Protein AF-A0A3B3ZH74-F1 (afdb_monomer_lite)

Organism: NCBI:txid409849

Secondary structure (DSSP, 8-state):
-----SSS-PPPPPSSBPPP--------B--SSGGGSSTT-EEEE-SSSEEEEPPBPPSBPPPP-S-----B--SSGGGSSTT-EEEE-SSSEEEE--B--PPSSB--SSPPPPSS--B--SSGGGSSTT-EEEE-SS-EEEEPPB-------

InterPro domains:
  IPR008197 WAP-type 'four-disulfide core' domain [PF00095] (14-55)
  IPR008197 WAP-type 'four-disulfide core' domain [PF00095] (57-98)
  IPR008197 WAP-type 'four-disulfide core' domain [PF00095] (103-145)
  IPR008197 WAP-type 'four-disulfide core' domain [PR00003] (11-20)
  IPR008197 WAP-type 'four-disulfide core' domain [PR00003] (30-37)
  IPR008197 WAP-type 'four-disulfide core' domain [PR00003] (80-89)
  IPR008197 WAP-type 'four-disulfide core' domain [PR00003] (90-98)
  IPR008197 WAP-type 'four-disulfide core' domain [PS51390] (11-52)
  IPR008197 WAP-type 'four-disulfide core' domain [PS51390] (54-99)
  IPR008197 WAP-type 'four-disulfide core' domain [PS51390] (100-146)
  IPR008197 WAP-type 'four-disulfide core' domain [SM00217] (14-56)
  IPR008197 WAP-type 'four-disulfide core' domain [SM00217] (57-99)
  IPR008197 WAP-type 'four-disulfide core' domain [SM00217] (103-146)
  IPR036645 Elafin-like superfamily [G3DSA:4.10.75.10] (12-55)
  IPR036645 Elafin-like superfamily [G3DSA:4.10.75.10] (56-100)
  IPR036645 Elafin-like superfamily [G3DSA:4.10.75.10] (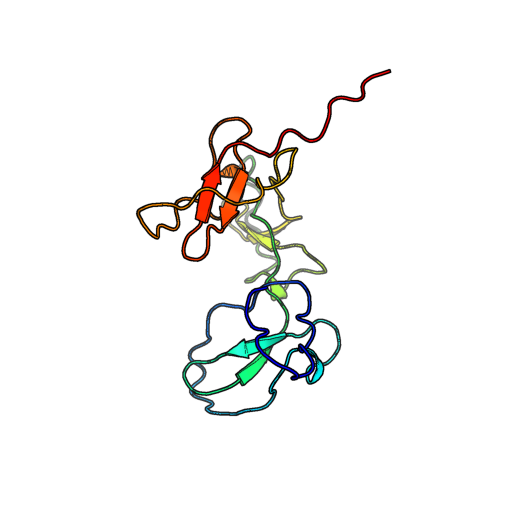101-147)
  IPR036645 Elafin-like superfamily [SSF57256] (13-56)
  IPR036645 Elafin-like superfamily [SSF57256] (56-99)
  IPR036645 Elafin-like superfamily [SSF57256] (101-145)
  IPR050514 WAP four-disulfide core domain [PTHR19441] (99-148)

Sequence (153 aa):
DSDCEGNLKCCPKKPGLCPSPSDYGICDHACSSDQDCKGDDKCCPTTCGTICEPPTKQGLCPSPGAAGICVTTCKSDEDCKGDDKCCSNGCGQTCQPPVTKTKPGSCPHPIPHFKTCKKACSDDSQCPKNLKCCYSGCGLQCVPPAHGNSQKG

Foldseek 3Di:
DPPDDDDDPPADFADAADDDADQPVDQDAQDDFQVSEPDRWTFDDHPHYTDTHHHDQDAADDDQDPQDPADAQDDFQVSDPDSWTFDDNNRYTDTDHHDQPAAPAAQDPVHDADPDAEAQDDFCVSAPDRWTFDDNPRYTDTHHHPPDDDDDD

pLDDT: mean 78.24, std 13.66, range [34.0, 93.75]

Radius of gyration: 19.0 Å; chains: 1; bounding box: 52×52×37 Å

Structure (mmCIF, N/CA/C/O backbone):
data_AF-A0A3B3ZH74-F1
#
_entry.id   AF-A0A3B3ZH74-F1
#
loop_
_atom_site.group_PDB
_atom_site.id
_atom_site.type_symbol
_atom_site.label_atom_id
_atom_site.label_alt_id
_atom_site.label_comp_id
_atom_site.label_asym_id
_atom_site.label_entity_id
_atom_site.label_seq_id
_atom_site.pdbx_PDB_ins_code
_atom_site.Cartn_x
_atom_site.Cartn_y
_atom_site.Cartn_z
_atom_site.occupancy
_atom_site.B_iso_or_equiv
_atom_site.auth_seq_id
_atom_site.auth_comp_id
_atom_site.auth_asym_id
_atom_site.auth_atom_id
_atom_site.pdbx_PDB_model_num
ATOM 1 N N . ASP A 1 1 ? 0.856 16.744 -2.177 1.00 45.59 1 ASP A N 1
ATOM 2 C CA . ASP A 1 1 ? 1.482 17.142 -3.450 1.00 45.59 1 ASP A CA 1
ATOM 3 C C . ASP A 1 1 ? 2.237 18.449 -3.302 1.00 45.59 1 ASP A C 1
ATOM 5 O O . ASP A 1 1 ? 1.676 19.496 -3.582 1.00 45.59 1 ASP A O 1
ATOM 9 N N . SER A 1 2 ? 3.469 18.404 -2.790 1.00 46.44 2 SER A N 1
ATOM 10 C CA . SER A 1 2 ? 4.216 19.603 -2.364 1.00 46.44 2 SER A CA 1
ATOM 11 C C . SER A 1 2 ? 5.525 19.840 -3.128 1.00 46.44 2 SER A C 1
ATOM 13 O O . SER A 1 2 ? 6.322 20.656 -2.689 1.00 46.44 2 SER A O 1
ATOM 15 N N . ASP A 1 3 ? 5.740 19.192 -4.275 1.00 47.84 3 ASP A N 1
ATOM 16 C CA . ASP A 1 3 ? 6.985 19.316 -5.052 1.00 47.84 3 ASP A CA 1
ATOM 17 C C . ASP A 1 3 ? 6.771 20.054 -6.381 1.00 47.84 3 ASP A C 1
ATOM 19 O O . ASP A 1 3 ? 7.031 19.520 -7.456 1.00 47.84 3 ASP A O 1
ATOM 23 N N . CYS A 1 4 ? 6.276 21.291 -6.321 1.00 54.22 4 CYS A N 1
ATOM 24 C CA . CYS A 1 4 ? 6.312 22.195 -7.471 1.00 54.22 4 CYS A CA 1
ATOM 25 C C . CYS A 1 4 ? 6.676 23.618 -7.042 1.00 54.22 4 CYS A C 1
ATOM 27 O O . CYS A 1 4 ? 5.804 24.418 -6.715 1.00 54.22 4 CYS A O 1
ATOM 29 N N . GLU A 1 5 ? 7.968 23.938 -7.089 1.00 46.56 5 GLU A N 1
ATOM 30 C CA . GLU A 1 5 ? 8.482 25.310 -7.072 1.00 46.56 5 GLU A CA 1
ATOM 31 C C . GLU A 1 5 ? 8.994 25.668 -8.478 1.00 46.56 5 GLU A C 1
ATOM 33 O O . GLU A 1 5 ? 9.822 24.953 -9.036 1.00 46.56 5 GLU A O 1
ATOM 38 N N . GLY A 1 6 ? 8.510 26.786 -9.036 1.00 51.41 6 GLY A N 1
ATOM 39 C CA . GLY A 1 6 ? 9.134 27.506 -10.157 1.00 51.41 6 GLY A CA 1
ATOM 40 C C . GLY A 1 6 ? 9.062 26.865 -11.554 1.00 51.41 6 GLY A C 1
ATOM 41 O O . GLY A 1 6 ? 9.813 25.957 -11.865 1.00 51.41 6 GLY A O 1
ATOM 42 N N . ASN A 1 7 ? 8.212 27.424 -12.430 1.00 56.66 7 ASN A N 1
ATOM 43 C CA . ASN A 1 7 ? 8.167 27.330 -13.913 1.00 56.66 7 ASN A CA 1
ATOM 44 C C . ASN A 1 7 ? 8.426 25.971 -14.619 1.00 56.66 7 ASN A C 1
ATOM 46 O O . ASN A 1 7 ? 8.579 25.923 -15.840 1.00 56.66 7 ASN A O 1
ATOM 50 N N . LEU A 1 8 ? 8.432 24.859 -13.890 1.00 56.00 8 LEU A N 1
ATOM 51 C CA . LEU A 1 8 ? 8.584 23.507 -14.408 1.00 56.00 8 LEU A CA 1
ATOM 52 C C . LEU A 1 8 ? 7.205 22.841 -14.441 1.00 56.00 8 LEU A C 1
ATOM 54 O O . LEU A 1 8 ? 6.447 22.913 -13.474 1.00 56.00 8 LEU A O 1
ATOM 58 N N . LYS A 1 9 ? 6.851 22.213 -15.568 1.00 54.97 9 LYS A N 1
ATOM 59 C CA . LYS A 1 9 ? 5.587 21.475 -15.711 1.00 54.97 9 LYS A CA 1
ATOM 60 C C . LYS A 1 9 ? 5.514 20.397 -14.622 1.00 54.97 9 LYS A C 1
ATOM 62 O O . LYS A 1 9 ? 6.243 19.411 -14.693 1.00 54.97 9 LYS A O 1
ATOM 67 N N . CYS A 1 10 ? 4.635 20.582 -13.636 1.00 56.31 10 CYS A N 1
ATOM 68 C CA . CYS A 1 10 ? 4.336 19.570 -12.629 1.00 56.31 10 CYS A CA 1
ATOM 69 C C . CYS A 1 10 ? 3.939 18.268 -13.324 1.00 56.31 10 CYS A C 1
ATOM 71 O O . CYS A 1 10 ? 2.950 18.238 -14.058 1.00 56.31 10 CYS A O 1
ATOM 73 N N . CYS A 1 11 ? 4.703 17.198 -13.109 1.00 62.09 11 CYS A N 1
ATOM 74 C CA . CYS A 1 11 ? 4.335 15.883 -13.615 1.00 62.09 11 CYS A CA 1
ATOM 75 C C . CYS A 1 11 ? 3.157 15.359 -12.781 1.00 62.09 11 CYS A C 1
ATOM 77 O O . CYS A 1 11 ? 3.325 15.171 -11.572 1.00 62.09 11 CYS A O 1
ATOM 79 N N . PRO A 1 12 ? 1.973 15.126 -13.376 1.00 71.00 12 PRO A N 1
ATOM 80 C CA . PRO A 1 12 ? 0.826 14.627 -12.631 1.00 71.00 12 PRO A CA 1
ATOM 81 C C . PRO A 1 12 ? 1.157 13.257 -12.036 1.00 71.00 12 PRO A C 1
ATOM 83 O O . PRO A 1 12 ? 1.602 12.359 -12.758 1.00 71.00 12 PRO A O 1
ATOM 86 N N . LYS A 1 13 ? 0.947 13.092 -10.728 1.00 79.94 13 LYS A N 1
ATOM 87 C CA . LYS A 1 13 ? 1.083 11.798 -10.054 1.00 79.94 13 LYS A CA 1
ATOM 88 C C . LYS A 1 13 ? -0.163 10.956 -10.317 1.00 79.94 13 LYS A C 1
ATOM 90 O O . LYS A 1 13 ? -1.283 11.437 -10.147 1.00 79.94 13 LYS A O 1
ATOM 95 N N . LYS A 1 14 ? 0.027 9.699 -10.725 1.00 84.88 14 LYS A N 1
ATOM 96 C CA . LYS A 1 14 ? -1.072 8.735 -10.841 1.00 84.88 14 LYS A CA 1
ATOM 97 C C . LYS A 1 14 ? -1.563 8.329 -9.444 1.00 84.88 14 LYS A C 1
ATOM 99 O O . LYS A 1 14 ? -0.756 8.317 -8.504 1.00 84.88 14 LYS A O 1
ATOM 104 N N . PRO A 1 15 ? -2.853 7.991 -9.276 1.00 78.81 15 PRO A N 1
ATOM 105 C CA . PRO A 1 15 ? -3.390 7.517 -8.002 1.00 78.81 15 PRO A CA 1
ATOM 106 C C . PRO A 1 15 ? -2.663 6.269 -7.477 1.00 78.81 15 PRO A C 1
ATOM 108 O O . PRO A 1 15 ? -2.102 5.497 -8.245 1.00 78.81 15 PRO A O 1
ATOM 111 N N . GLY A 1 16 ? -2.699 6.056 -6.160 1.00 75.25 16 GLY A N 1
ATOM 112 C CA . GLY A 1 16 ? -2.083 4.887 -5.523 1.00 75.25 16 GLY A CA 1
ATOM 113 C C . GLY A 1 16 ? -0.695 5.144 -4.939 1.00 75.25 16 GLY A C 1
ATOM 114 O O . GLY A 1 16 ? -0.096 6.204 -5.126 1.00 75.25 16 GLY A O 1
ATOM 115 N N . LEU A 1 17 ? -0.204 4.164 -4.181 1.00 80.94 17 LEU A N 1
ATOM 116 C CA . LEU A 1 17 ? 1.108 4.189 -3.535 1.00 80.94 17 LEU A CA 1
ATOM 117 C C . LEU A 1 17 ? 2.046 3.215 -4.240 1.00 80.94 17 LEU A C 1
ATOM 119 O O . LEU A 1 17 ? 1.595 2.208 -4.779 1.00 80.94 17 LEU A O 1
ATOM 123 N N . CYS A 1 18 ? 3.341 3.514 -4.221 1.00 83.38 18 CYS A N 1
ATOM 124 C CA . CYS A 1 18 ? 4.344 2.546 -4.642 1.00 83.38 18 CYS A CA 1
ATOM 125 C C . CYS A 1 18 ? 4.427 1.390 -3.640 1.00 83.38 18 CYS A C 1
ATOM 127 O O . CYS A 1 18 ? 4.287 1.636 -2.432 1.00 83.38 18 CYS A O 1
ATOM 129 N N . PRO A 1 19 ? 4.696 0.160 -4.113 1.00 79.19 19 PRO A N 1
ATOM 130 C CA . PRO A 1 19 ? 5.055 -0.935 -3.228 1.00 79.19 19 PRO A CA 1
ATOM 131 C C . PRO A 1 19 ? 6.310 -0.578 -2.431 1.00 79.19 19 PRO A C 1
ATOM 133 O O . PRO A 1 19 ? 7.048 0.358 -2.755 1.00 79.19 19 PRO A O 1
ATOM 136 N N . SER A 1 20 ? 6.540 -1.316 -1.344 1.00 73.56 20 SER A N 1
ATOM 137 C CA . SER A 1 20 ? 7.785 -1.145 -0.596 1.00 73.56 20 SER A CA 1
ATOM 138 C C . SER A 1 20 ? 8.971 -1.391 -1.533 1.00 73.56 20 SER A C 1
ATOM 140 O O . SER A 1 20 ? 8.879 -2.314 -2.347 1.00 73.56 20 SER A O 1
ATOM 142 N N . PRO A 1 21 ? 10.046 -0.580 -1.451 1.00 68.00 21 PRO A N 1
ATOM 143 C CA . PRO A 1 21 ? 11.189 -0.700 -2.344 1.00 68.00 21 PRO A CA 1
ATOM 144 C C . PRO A 1 21 ? 11.675 -2.143 -2.338 1.00 68.00 21 PRO A C 1
ATOM 146 O O . PRO A 1 21 ? 12.100 -2.660 -1.304 1.00 68.00 21 PRO A O 1
ATOM 149 N N . SER A 1 22 ? 11.516 -2.815 -3.472 1.00 58.31 22 SER A N 1
ATOM 150 C CA . SER A 1 22 ? 11.992 -4.179 -3.606 1.00 58.31 22 SER A CA 1
ATOM 151 C C . SER A 1 22 ? 13.503 -4.127 -3.767 1.00 58.31 22 SER A C 1
ATOM 153 O O . SER A 1 22 ? 14.014 -3.345 -4.568 1.00 58.31 22 SER A O 1
ATOM 155 N N . ASP A 1 23 ? 14.213 -4.970 -3.021 1.00 56.72 23 ASP A N 1
ATOM 156 C CA . ASP A 1 23 ? 15.677 -5.074 -3.046 1.00 56.72 23 ASP A CA 1
ATOM 157 C C . ASP A 1 23 ? 16.169 -5.833 -4.294 1.00 56.72 23 ASP A C 1
ATOM 159 O O . ASP A 1 23 ? 17.114 -6.622 -4.260 1.00 56.72 23 ASP A O 1
ATOM 163 N N . TYR A 1 24 ? 15.481 -5.648 -5.425 1.00 58.00 24 TYR A N 1
ATOM 164 C CA . TYR A 1 24 ? 16.010 -6.068 -6.707 1.00 58.00 24 TYR A CA 1
ATOM 165 C C . TYR A 1 24 ? 17.242 -5.196 -6.930 1.00 58.00 24 TYR A C 1
ATOM 167 O O . TYR A 1 24 ? 17.114 -3.988 -7.111 1.00 58.00 24 TYR A O 1
ATOM 175 N N . GLY A 1 25 ? 18.434 -5.796 -6.886 1.00 56.72 25 GLY A N 1
ATOM 176 C CA . GLY A 1 25 ? 19.725 -5.151 -7.168 1.00 56.72 25 GLY A CA 1
ATOM 177 C C . GLY A 1 25 ? 19.873 -4.669 -8.619 1.00 56.72 25 GLY A C 1
ATOM 178 O O . GLY A 1 25 ? 20.940 -4.793 -9.212 1.00 56.72 25 GLY A O 1
ATOM 179 N N . ILE A 1 26 ? 18.786 -4.178 -9.210 1.00 60.88 26 ILE A N 1
ATOM 180 C CA . ILE A 1 26 ? 18.669 -3.634 -10.548 1.00 60.88 26 ILE A CA 1
ATOM 181 C C . ILE A 1 26 ? 18.683 -2.114 -10.391 1.00 60.88 26 ILE A C 1
ATOM 183 O O . ILE A 1 26 ? 17.688 -1.487 -10.021 1.00 60.88 26 ILE A O 1
ATOM 187 N N . CYS A 1 27 ? 19.847 -1.528 -10.649 1.00 70.62 27 CYS A N 1
ATOM 188 C CA . CYS A 1 27 ? 20.008 -0.085 -10.747 1.00 70.62 27 CYS A CA 1
ATOM 189 C C . CYS A 1 27 ? 19.679 0.339 -12.174 1.00 70.62 27 CYS A C 1
ATOM 191 O O . CYS A 1 27 ? 20.571 0.458 -13.012 1.00 70.62 27 CYS A O 1
ATOM 193 N N . ASP A 1 28 ? 18.388 0.496 -12.449 1.00 77.06 28 ASP A N 1
ATOM 194 C CA . ASP A 1 28 ? 17.891 0.992 -13.729 1.00 77.06 28 ASP A CA 1
ATOM 195 C C . ASP A 1 28 ? 16.997 2.220 -13.518 1.00 77.06 28 ASP A C 1
ATOM 197 O O . ASP A 1 28 ? 16.340 2.361 -12.485 1.00 77.06 28 ASP A O 1
ATOM 201 N N . HIS A 1 29 ? 16.995 3.125 -14.492 1.00 87.00 29 HIS A N 1
ATOM 202 C CA . HIS A 1 29 ? 16.220 4.367 -14.492 1.00 87.00 29 HIS A CA 1
ATOM 203 C C . HIS A 1 29 ? 15.174 4.313 -15.607 1.00 87.00 29 HIS A C 1
ATOM 205 O O . HIS A 1 29 ? 15.192 5.108 -16.547 1.00 87.00 29 HIS A O 1
ATOM 211 N N . ALA A 1 30 ? 14.265 3.342 -15.517 1.00 88.38 30 ALA A N 1
ATOM 212 C CA . ALA A 1 30 ? 13.287 3.042 -16.559 1.00 88.38 30 ALA A CA 1
ATOM 213 C C . ALA A 1 30 ? 12.205 4.128 -16.720 1.00 88.38 30 ALA A C 1
ATOM 215 O O . ALA A 1 30 ? 11.523 4.178 -17.743 1.00 88.38 30 ALA A O 1
ATOM 216 N N . CYS A 1 31 ? 12.035 4.998 -15.723 1.00 90.38 31 CYS A N 1
ATOM 217 C CA . CYS A 1 31 ? 11.077 6.100 -15.743 1.00 90.38 31 CYS A CA 1
ATOM 218 C C . CYS A 1 31 ? 11.595 7.307 -14.952 1.00 90.38 31 CYS A C 1
ATOM 220 O O . CYS A 1 31 ? 12.388 7.168 -14.020 1.00 90.38 31 CYS A O 1
ATOM 222 N N . SER A 1 32 ? 11.119 8.501 -15.301 1.00 89.81 32 SER A N 1
ATOM 223 C CA . SER A 1 32 ? 11.345 9.749 -14.555 1.00 89.81 32 SER A CA 1
ATOM 224 C C . SER A 1 32 ? 10.065 10.256 -13.879 1.00 89.81 32 SER A C 1
ATOM 226 O O . SER A 1 32 ? 10.121 10.993 -12.894 1.00 89.81 32 SER A O 1
ATOM 228 N N . SER A 1 33 ? 8.896 9.862 -14.386 1.00 88.75 33 SER A N 1
ATOM 229 C CA . SER A 1 33 ? 7.586 10.226 -13.853 1.00 88.75 33 SER A CA 1
ATOM 230 C C . SER A 1 33 ? 6.549 9.128 -14.096 1.00 88.75 33 SER A C 1
ATOM 232 O O . SER A 1 33 ? 6.724 8.274 -14.960 1.00 88.75 33 SER A O 1
ATOM 234 N N . ASP A 1 34 ? 5.425 9.176 -13.373 1.00 88.38 34 ASP A N 1
ATOM 235 C CA . ASP A 1 34 ? 4.323 8.217 -13.555 1.00 88.38 34 ASP A CA 1
ATOM 236 C C . ASP A 1 34 ? 3.793 8.204 -15.003 1.00 88.38 34 ASP A C 1
ATOM 238 O O . ASP A 1 34 ? 3.245 7.201 -15.445 1.00 88.38 34 ASP A O 1
ATOM 242 N N . GLN A 1 35 ? 3.968 9.298 -15.753 1.00 90.19 35 GLN A N 1
ATOM 243 C CA . GLN A 1 35 ? 3.514 9.419 -17.143 1.00 90.19 35 GLN A CA 1
ATOM 244 C C . GLN A 1 35 ? 4.351 8.596 -18.129 1.00 90.19 35 GLN A C 1
ATOM 246 O O . GLN A 1 35 ? 3.865 8.276 -19.211 1.00 90.19 35 GLN A O 1
ATOM 251 N N . ASP A 1 36 ? 5.577 8.225 -17.755 1.00 91.81 36 ASP A N 1
ATOM 252 C CA . ASP A 1 36 ? 6.427 7.352 -18.574 1.00 91.81 36 ASP A CA 1
ATOM 253 C C . ASP A 1 36 ? 5.943 5.894 -18.514 1.00 91.81 36 ASP A C 1
ATOM 255 O O . ASP A 1 36 ? 6.218 5.084 -19.401 1.00 91.81 36 ASP A O 1
ATOM 259 N N . CYS A 1 37 ? 5.186 5.563 -17.468 1.00 91.69 37 CYS A N 1
ATOM 260 C CA . CYS A 1 37 ? 4.655 4.237 -17.218 1.00 91.69 37 CYS A CA 1
ATOM 261 C C . CYS A 1 37 ? 3.276 4.057 -17.871 1.00 91.69 37 CYS A C 1
ATOM 263 O O . CYS A 1 37 ? 2.479 4.992 -17.979 1.00 91.69 37 CYS A O 1
ATOM 265 N N . LYS A 1 38 ? 2.961 2.835 -18.307 1.00 93.75 38 LYS A N 1
ATOM 266 C CA . LYS A 1 38 ? 1.693 2.522 -18.990 1.00 93.75 38 LYS A CA 1
ATOM 267 C C . LYS A 1 38 ? 0.555 2.334 -17.988 1.00 93.75 38 LYS A C 1
ATOM 269 O O . LYS A 1 38 ? 0.790 2.003 -16.835 1.00 93.75 38 LYS A O 1
ATOM 274 N N . GLY A 1 39 ? -0.686 2.536 -18.436 1.00 90.94 39 GLY A N 1
ATOM 275 C CA . GLY A 1 39 ? -1.876 2.304 -17.606 1.00 90.94 39 GLY A CA 1
ATOM 276 C C . GLY A 1 39 ? -1.801 3.039 -16.266 1.00 90.94 39 GLY A C 1
ATOM 277 O O . GLY A 1 39 ? -1.465 4.224 -16.235 1.00 90.94 39 GLY A O 1
ATOM 278 N N . ASP A 1 40 ? -2.044 2.312 -15.177 1.00 87.75 40 ASP A N 1
ATOM 279 C CA . ASP A 1 40 ? -2.005 2.838 -13.809 1.00 87.75 40 ASP A CA 1
ATOM 280 C C . ASP A 1 40 ? -0.631 2.697 -13.130 1.00 87.75 40 ASP A C 1
ATOM 282 O O . ASP A 1 40 ? -0.466 3.148 -11.997 1.00 87.75 40 ASP A O 1
ATOM 286 N N . ASP A 1 41 ? 0.367 2.131 -13.820 1.00 90.81 41 ASP A N 1
ATOM 287 C CA . ASP A 1 41 ? 1.705 1.918 -13.265 1.00 90.81 41 ASP A CA 1
ATOM 288 C C . ASP A 1 41 ? 2.354 3.248 -12.884 1.00 90.81 41 ASP A C 1
ATOM 290 O O . ASP A 1 41 ? 2.285 4.245 -13.616 1.00 90.81 41 ASP A O 1
ATOM 294 N N . LYS A 1 42 ? 3.012 3.249 -11.731 1.00 90.94 42 LYS A N 1
ATOM 295 C CA . LYS A 1 42 ? 3.666 4.408 -11.135 1.00 90.94 42 LYS A CA 1
ATOM 296 C C . LYS A 1 42 ? 5.171 4.302 -11.297 1.00 90.94 42 LYS A C 1
ATOM 298 O O . LYS A 1 42 ? 5.722 3.205 -11.296 1.00 90.94 42 LYS A O 1
ATOM 303 N N . CYS A 1 43 ? 5.836 5.451 -11.369 1.00 91.25 43 CYS A N 1
ATOM 304 C CA . CYS A 1 43 ? 7.287 5.482 -11.371 1.00 91.25 43 CYS A CA 1
ATOM 305 C C . CYS A 1 43 ? 7.796 5.433 -9.930 1.00 91.25 43 CYS A C 1
ATOM 307 O O . CYS A 1 43 ? 7.759 6.432 -9.201 1.00 91.25 43 CYS A O 1
ATOM 309 N N . CYS A 1 44 ? 8.217 4.246 -9.508 1.00 88.00 44 CYS A N 1
ATOM 310 C CA . CYS A 1 44 ? 8.536 3.937 -8.127 1.00 88.00 44 CYS A CA 1
ATOM 311 C C . CYS A 1 44 ? 10.049 3.885 -7.895 1.00 88.00 44 CYS A C 1
ATOM 313 O O . CYS A 1 44 ? 10.769 3.271 -8.686 1.00 88.00 44 CYS A O 1
ATOM 315 N N . PRO A 1 45 ? 10.548 4.520 -6.818 1.00 85.94 45 PRO A N 1
ATOM 316 C CA . PRO A 1 45 ? 11.960 4.460 -6.476 1.00 85.94 45 PRO A CA 1
ATOM 317 C C . PRO A 1 45 ? 12.330 3.067 -5.958 1.00 85.94 45 PRO A C 1
ATOM 319 O O . PRO A 1 45 ? 11.617 2.482 -5.139 1.00 85.94 45 PRO A O 1
ATOM 322 N N . THR A 1 46 ? 13.473 2.564 -6.407 1.00 81.75 46 THR A N 1
ATOM 323 C CA . THR A 1 46 ? 14.141 1.378 -5.857 1.00 81.75 46 THR A CA 1
ATOM 324 C C . THR A 1 46 ? 15.341 1.807 -5.009 1.00 81.75 46 THR A C 1
ATOM 326 O O . THR A 1 46 ? 15.577 2.999 -4.804 1.00 81.75 46 THR A O 1
ATOM 329 N N . THR A 1 47 ? 16.130 0.848 -4.516 1.00 80.94 47 THR A N 1
ATOM 330 C CA . THR A 1 47 ? 17.359 1.117 -3.750 1.00 80.94 47 THR A CA 1
ATOM 331 C C . THR A 1 47 ? 18.366 1.994 -4.514 1.00 80.94 47 THR A C 1
ATOM 333 O O . THR A 1 47 ? 19.118 2.740 -3.891 1.00 80.94 47 THR A O 1
ATOM 336 N N . CYS A 1 48 ? 18.389 1.934 -5.850 1.00 81.81 48 CYS A N 1
ATOM 337 C CA . CYS A 1 48 ? 19.365 2.660 -6.673 1.00 81.81 48 CYS A CA 1
ATOM 338 C C . CYS A 1 48 ? 18.823 3.180 -8.017 1.00 81.81 48 CYS A C 1
ATOM 340 O O . CYS A 1 48 ? 19.609 3.603 -8.862 1.00 81.81 48 CYS A O 1
ATOM 342 N N . GLY A 1 49 ? 17.507 3.165 -8.232 1.00 86.44 49 GLY A N 1
ATOM 343 C CA . GLY A 1 49 ? 16.905 3.506 -9.518 1.00 86.44 49 GLY A CA 1
ATOM 344 C C . GLY A 1 49 ? 15.413 3.825 -9.443 1.00 86.44 49 GLY A C 1
ATOM 345 O O . GLY A 1 49 ? 14.869 4.099 -8.372 1.00 86.44 49 GLY A O 1
ATOM 346 N N . THR A 1 50 ? 14.755 3.805 -10.598 1.00 88.50 50 THR A N 1
ATOM 347 C CA . THR A 1 50 ? 13.315 4.040 -10.756 1.00 88.50 50 THR A CA 1
ATOM 348 C C . THR A 1 50 ? 12.736 3.081 -11.785 1.00 88.50 50 THR A C 1
ATOM 350 O O . THR A 1 50 ? 13.261 2.943 -12.888 1.00 88.50 50 THR A O 1
ATOM 353 N N . ILE A 1 51 ? 11.629 2.431 -11.435 1.00 90.44 51 ILE A N 1
ATOM 354 C CA . ILE A 1 51 ? 10.961 1.449 -12.295 1.00 90.44 51 ILE A CA 1
ATOM 355 C C . ILE A 1 51 ? 9.453 1.694 -12.341 1.00 90.44 51 ILE A C 1
ATOM 357 O O . ILE A 1 51 ? 8.888 2.303 -11.432 1.00 90.44 51 ILE A O 1
ATOM 361 N N . CYS A 1 52 ? 8.805 1.221 -13.403 1.00 91.06 52 CYS A N 1
ATOM 362 C CA . CYS A 1 52 ? 7.350 1.231 -13.503 1.00 91.06 52 CYS A CA 1
ATOM 363 C C . CYS A 1 52 ? 6.771 0.027 -12.764 1.00 91.06 52 CYS A C 1
ATOM 365 O O . CYS A 1 52 ? 7.022 -1.108 -13.160 1.00 91.06 52 CYS A O 1
ATOM 367 N N . GLU A 1 53 ? 5.995 0.283 -11.716 1.00 88.56 53 GLU A N 1
ATOM 368 C CA . GLU A 1 53 ? 5.362 -0.745 -10.888 1.00 88.56 53 GLU A CA 1
ATOM 369 C C . GLU A 1 53 ? 3.864 -0.461 -10.742 1.00 88.56 53 GLU A C 1
ATOM 371 O O . GLU A 1 53 ? 3.472 0.710 -10.622 1.00 88.56 53 GLU A O 1
ATOM 376 N N . PRO A 1 54 ? 3.015 -1.500 -10.705 1.00 87.94 54 PRO A N 1
ATOM 377 C CA . PRO A 1 54 ? 1.609 -1.316 -10.395 1.00 87.94 54 PRO A CA 1
ATOM 378 C C . PRO A 1 54 ? 1.449 -0.718 -8.984 1.00 87.94 54 PRO A C 1
ATOM 380 O O . PRO A 1 54 ? 2.217 -1.028 -8.066 1.00 87.94 54 PRO A O 1
ATOM 383 N N . PRO A 1 55 ? 0.448 0.152 -8.768 1.00 84.62 55 PRO A N 1
ATOM 384 C CA . PRO A 1 55 ? 0.190 0.715 -7.453 1.00 84.62 55 PRO A CA 1
ATOM 385 C C . PRO A 1 55 ? -0.232 -0.376 -6.461 1.00 84.62 55 PRO A C 1
ATOM 387 O O . PRO A 1 55 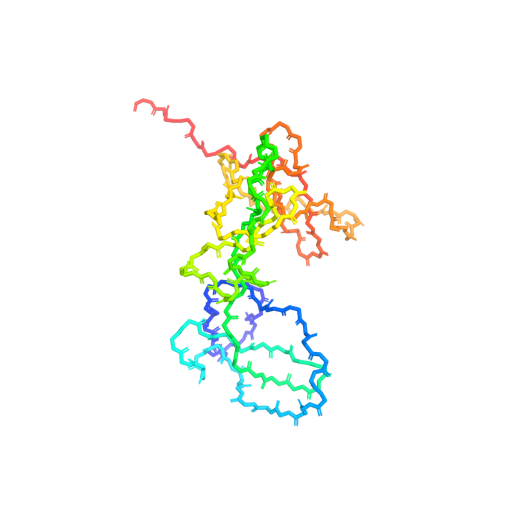? -0.970 -1.301 -6.797 1.00 84.62 55 PRO A O 1
ATOM 390 N N . THR A 1 56 ? 0.171 -0.239 -5.197 1.00 84.12 56 THR A N 1
ATOM 391 C CA . THR A 1 56 ? -0.255 -1.155 -4.131 1.00 84.12 56 THR A CA 1
ATOM 392 C C . THR A 1 56 ? -1.765 -1.089 -3.915 1.00 84.12 56 THR A C 1
ATOM 394 O O . THR A 1 56 ? -2.330 -0.000 -3.754 1.00 84.12 56 THR A O 1
ATOM 397 N N . LYS A 1 57 ? -2.412 -2.257 -3.816 1.00 85.81 57 LYS A N 1
ATOM 398 C CA . LYS A 1 57 ? -3.844 -2.356 -3.507 1.00 85.81 57 LYS A CA 1
ATOM 399 C C . LYS A 1 57 ? -4.162 -1.781 -2.128 1.00 85.81 57 LYS A C 1
ATOM 401 O O . LYS A 1 57 ? -3.646 -2.238 -1.100 1.00 85.81 57 LYS A O 1
ATOM 406 N N . GLN A 1 58 ? -5.020 -0.763 -2.108 1.00 79.50 58 GLN A N 1
ATOM 407 C CA . GLN A 1 58 ? -5.347 -0.007 -0.900 1.00 79.50 58 GLN A CA 1
ATOM 408 C C . GLN A 1 58 ? -6.369 -0.723 -0.002 1.00 79.50 58 GLN A C 1
ATOM 410 O O . GLN A 1 58 ? -7.092 -1.617 -0.425 1.00 79.50 58 GLN A O 1
ATOM 415 N N . GLY A 1 59 ? -6.448 -0.287 1.258 1.00 76.44 59 GLY A N 1
ATOM 416 C CA . GLY A 1 59 ? -7.358 -0.838 2.264 1.00 76.44 59 GLY A CA 1
ATOM 417 C C . GLY A 1 59 ? -6.759 -1.995 3.064 1.00 76.44 59 GLY A C 1
ATOM 418 O O . GLY A 1 59 ? -5.609 -2.392 2.871 1.00 76.44 59 GLY A O 1
ATOM 419 N N . LEU A 1 60 ? -7.534 -2.501 4.022 1.00 81.50 60 LEU A N 1
ATOM 420 C CA . LEU A 1 60 ? -7.122 -3.578 4.922 1.00 81.50 60 LEU A CA 1
ATOM 421 C C . LEU A 1 60 ? -7.908 -4.854 4.644 1.00 81.50 60 LEU A C 1
ATOM 423 O O . LEU A 1 60 ? -9.004 -4.814 4.087 1.00 81.50 60 LEU A O 1
ATOM 427 N N . CYS A 1 61 ? -7.372 -5.983 5.098 1.00 84.44 61 CYS A N 1
ATOM 428 C CA . CYS A 1 61 ? -8.153 -7.206 5.163 1.00 84.44 61 CYS A CA 1
ATOM 429 C C . CYS A 1 61 ? -9.313 -7.051 6.156 1.00 84.44 61 CYS A C 1
ATOM 431 O O . CYS A 1 61 ? -9.120 -6.473 7.235 1.00 84.44 61 CYS A O 1
ATOM 433 N N . PRO A 1 62 ? -10.514 -7.560 5.829 1.00 81.69 62 PRO A N 1
ATOM 434 C CA . PRO A 1 62 ? -11.578 -7.673 6.813 1.00 81.69 62 PRO A CA 1
ATOM 435 C C . PRO A 1 62 ? -11.109 -8.541 7.986 1.00 81.69 62 PRO A C 1
ATOM 437 O O . PRO A 1 62 ? -10.239 -9.401 7.838 1.00 81.69 62 PRO A O 1
ATOM 440 N N . SER A 1 63 ? -11.683 -8.312 9.168 1.00 74.38 63 SER A N 1
ATOM 441 C CA . SER A 1 63 ? -11.428 -9.189 10.311 1.00 74.38 63 SER A CA 1
ATOM 442 C C . SER A 1 63 ? -11.809 -10.626 9.935 1.00 74.38 63 SER A C 1
ATOM 444 O O . SER A 1 63 ? -12.921 -10.817 9.431 1.00 74.38 63 SER A O 1
ATOM 446 N N . PRO A 1 64 ? -10.930 -11.621 10.165 1.00 67.00 64 PRO A N 1
ATOM 447 C CA . PRO A 1 64 ? -11.252 -13.012 9.884 1.00 67.00 64 PRO A CA 1
ATOM 448 C C . PRO A 1 64 ? -12.534 -13.391 10.630 1.00 67.00 64 PRO A C 1
ATOM 450 O O . PRO A 1 64 ? -12.660 -13.112 11.824 1.00 67.00 64 PRO A O 1
ATOM 453 N N . GLY A 1 65 ? -13.504 -13.971 9.922 1.00 64.38 65 GLY A N 1
ATOM 454 C CA . GLY A 1 65 ? -14.715 -14.514 10.537 1.00 64.38 65 GLY A CA 1
ATOM 455 C C . GLY A 1 65 ? -14.423 -15.763 11.379 1.00 64.38 65 GLY A C 1
ATOM 456 O O . GLY A 1 65 ? -13.278 -16.045 11.733 1.00 64.38 65 GLY A O 1
ATOM 457 N N . ALA A 1 66 ? -15.462 -16.551 11.680 1.00 60.75 66 ALA A N 1
ATOM 458 C CA . ALA A 1 66 ? -15.258 -17.904 12.201 1.00 60.75 66 ALA A CA 1
ATOM 459 C C . ALA A 1 66 ? -14.329 -18.681 11.251 1.00 60.75 66 ALA A C 1
ATOM 461 O O . ALA A 1 66 ? -14.474 -18.544 10.035 1.00 60.75 66 ALA A O 1
ATOM 462 N N . ALA A 1 67 ? -13.379 -19.443 11.808 1.00 58.84 67 ALA A N 1
ATOM 463 C CA . ALA A 1 67 ? -12.346 -20.151 11.054 1.00 58.84 67 ALA A CA 1
ATOM 464 C C . ALA A 1 67 ? -12.953 -20.856 9.831 1.00 58.84 67 ALA A C 1
ATOM 466 O O . ALA A 1 67 ? -13.763 -21.777 9.967 1.00 58.84 67 ALA A O 1
ATOM 467 N N . GLY A 1 68 ? -12.611 -20.355 8.643 1.00 63.09 68 GLY A N 1
ATOM 468 C CA . GLY A 1 68 ? -13.089 -20.909 7.385 1.00 63.09 68 GLY A CA 1
ATOM 469 C C . GLY A 1 68 ? -12.425 -22.249 7.080 1.00 63.09 68 GLY A C 1
ATOM 470 O O . GLY A 1 68 ? -11.523 -22.703 7.783 1.00 63.09 68 GLY A O 1
ATOM 471 N N . ILE A 1 69 ? -12.843 -22.879 5.983 1.00 69.75 69 ILE A N 1
ATOM 472 C CA . ILE A 1 69 ? -12.124 -24.030 5.427 1.00 69.75 69 ILE A CA 1
ATOM 473 C C . ILE A 1 69 ? -10.691 -23.583 5.101 1.00 69.75 69 ILE A C 1
ATOM 475 O O . ILE A 1 69 ? -10.491 -22.500 4.542 1.00 69.75 69 ILE A O 1
ATOM 479 N N . CYS A 1 70 ? -9.699 -24.413 5.432 1.00 81.75 70 CYS A N 1
ATOM 480 C CA . CYS A 1 70 ? -8.288 -24.144 5.146 1.00 81.75 70 CYS A CA 1
ATOM 481 C C . CYS A 1 70 ? -8.007 -24.231 3.650 1.00 81.75 70 CYS A C 1
ATOM 483 O O . CYS A 1 70 ? -7.545 -25.245 3.134 1.00 81.75 70 CYS A O 1
ATOM 485 N N . VAL A 1 71 ? -8.333 -23.147 2.955 1.00 84.25 71 VAL A N 1
ATOM 486 C CA . VAL A 1 71 ? -8.158 -22.979 1.520 1.00 84.25 71 VAL A CA 1
ATOM 487 C C . VAL A 1 71 ? -7.240 -21.793 1.260 1.00 84.25 71 VAL A C 1
ATOM 489 O O . VAL A 1 71 ? -7.392 -20.727 1.856 1.00 84.25 71 VAL A O 1
ATOM 492 N N . THR A 1 72 ? -6.283 -21.995 0.360 1.00 88.75 72 THR A N 1
ATOM 493 C CA . THR A 1 72 ? -5.321 -20.977 -0.061 1.00 88.75 72 THR A CA 1
ATOM 494 C C . THR A 1 72 ? -5.474 -20.767 -1.560 1.00 88.75 72 THR A C 1
ATOM 496 O O . THR A 1 72 ? -5.024 -21.597 -2.346 1.00 88.75 72 THR A O 1
ATOM 499 N N . THR A 1 73 ? -6.148 -19.688 -1.959 1.00 91.38 73 THR A N 1
ATOM 500 C CA . THR A 1 73 ? -6.396 -19.335 -3.371 1.00 91.38 73 THR A CA 1
ATOM 501 C C . THR A 1 73 ? -5.490 -18.218 -3.878 1.00 91.38 73 THR A C 1
ATOM 503 O O . THR A 1 73 ? -5.476 -17.949 -5.072 1.00 91.38 73 THR A O 1
ATOM 506 N N . CYS A 1 74 ? -4.766 -17.556 -2.980 1.00 93.44 74 CYS A N 1
ATOM 507 C CA . CYS A 1 74 ? -3.822 -16.485 -3.275 1.00 93.44 74 CYS A CA 1
ATOM 508 C C . CYS A 1 74 ? -2.623 -16.586 -2.322 1.00 93.44 74 CYS A C 1
ATOM 510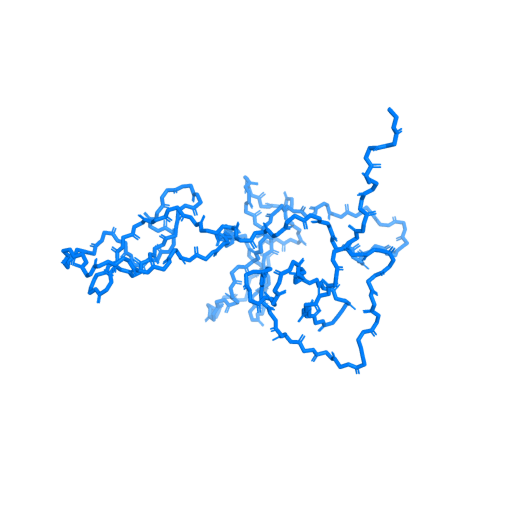 O O . CYS A 1 74 ? -2.711 -17.207 -1.256 1.00 93.44 74 CYS A O 1
ATOM 512 N N . LYS A 1 75 ? -1.499 -15.990 -2.709 1.00 91.31 75 LYS A N 1
ATOM 513 C CA . LYS A 1 75 ? -0.290 -15.826 -1.895 1.00 91.31 75 LYS A CA 1
ATOM 514 C C . LYS A 1 75 ? 0.002 -14.358 -1.617 1.00 91.31 75 LYS A C 1
ATOM 516 O O . LYS A 1 75 ? 0.567 -14.061 -0.568 1.00 91.31 75 LYS A O 1
ATOM 521 N N . SER A 1 76 ? -0.381 -13.473 -2.530 1.00 88.44 76 SER A N 1
ATOM 522 C CA . SER A 1 76 ? -0.225 -12.031 -2.383 1.00 88.44 76 SER A CA 1
ATOM 523 C C . SER A 1 76 ? -1.385 -11.273 -3.030 1.00 88.44 76 SER A C 1
ATOM 525 O O . SER A 1 76 ? -2.232 -11.858 -3.710 1.00 88.44 76 SER A O 1
ATOM 527 N N . ASP A 1 77 ? -1.465 -9.968 -2.771 1.00 88.38 77 ASP A N 1
ATOM 528 C CA . ASP A 1 77 ? -2.536 -9.110 -3.281 1.00 88.38 77 ASP A CA 1
ATOM 529 C C . ASP A 1 77 ? -2.610 -9.143 -4.815 1.00 88.38 77 ASP A C 1
ATOM 531 O O . ASP A 1 77 ? -3.702 -9.066 -5.375 1.00 88.38 77 ASP A O 1
ATOM 535 N N . GLU A 1 78 ? -1.477 -9.319 -5.495 1.00 86.75 78 GLU A N 1
ATOM 536 C CA . GLU A 1 78 ? -1.345 -9.377 -6.954 1.00 86.75 78 GLU A CA 1
ATOM 537 C C . GLU A 1 78 ? -2.046 -10.595 -7.576 1.00 86.75 78 GLU A C 1
ATOM 539 O O . GLU A 1 78 ? -2.490 -10.521 -8.720 1.00 86.75 78 GLU A O 1
ATOM 544 N N . ASP A 1 79 ? -2.219 -11.686 -6.822 1.00 92.12 79 ASP A N 1
ATOM 545 C CA . ASP A 1 79 ? -2.955 -12.872 -7.286 1.00 92.12 79 ASP A CA 1
ATOM 546 C C . ASP A 1 79 ? -4.471 -12.620 -7.381 1.00 92.12 79 ASP A C 1
ATOM 548 O O . ASP A 1 79 ? -5.214 -13.369 -8.024 1.00 92.12 79 ASP A O 1
ATOM 552 N N . CYS A 1 80 ? -4.954 -11.575 -6.711 1.00 92.12 80 CYS A N 1
ATOM 553 C CA . CYS A 1 80 ? -6.364 -11.228 -6.652 1.00 92.12 80 CYS A CA 1
ATOM 554 C C . CYS A 1 80 ? -6.751 -10.254 -7.776 1.00 92.12 80 CYS A C 1
ATOM 556 O O . CYS A 1 80 ? -5.936 -9.476 -8.271 1.00 92.12 80 CYS A O 1
ATOM 558 N N . LYS A 1 81 ? -8.020 -10.254 -8.191 1.00 91.50 81 LYS A N 1
ATOM 559 C CA . LYS A 1 81 ? -8.508 -9.358 -9.255 1.00 91.50 81 LYS A CA 1
ATOM 560 C C . LYS A 1 81 ? -8.933 -8.005 -8.689 1.00 91.50 81 LYS A C 1
ATOM 562 O O . LYS A 1 81 ? -9.427 -7.937 -7.571 1.00 91.50 81 LYS A O 1
ATOM 567 N N . GLY A 1 82 ? -8.784 -6.942 -9.481 1.00 87.69 82 GLY A N 1
ATOM 568 C CA . GLY A 1 82 ? -9.175 -5.589 -9.069 1.00 87.69 82 GLY A CA 1
ATOM 569 C C . GLY A 1 82 ? -8.515 -5.184 -7.749 1.00 87.69 82 GLY A C 1
ATOM 570 O O . GLY A 1 82 ? -7.341 -5.482 -7.532 1.00 87.69 82 GLY A O 1
ATOM 571 N N . ASP A 1 83 ? -9.291 -4.580 -6.853 1.00 85.38 83 ASP A N 1
ATOM 572 C CA . ASP A 1 83 ? -8.815 -4.102 -5.550 1.00 85.38 83 ASP A CA 1
ATOM 573 C C . ASP A 1 83 ? -8.803 -5.178 -4.450 1.00 85.38 83 ASP A C 1
ATOM 575 O O . ASP A 1 83 ? -8.413 -4.886 -3.319 1.00 85.38 83 ASP A O 1
ATOM 579 N N . ASP A 1 84 ? -9.204 -6.419 -4.754 1.00 90.81 84 ASP A N 1
ATOM 580 C CA . ASP A 1 84 ? -9.235 -7.498 -3.764 1.00 90.81 84 ASP A CA 1
ATOM 581 C C . ASP A 1 84 ? -7.841 -7.775 -3.201 1.00 90.81 84 ASP A C 1
ATOM 583 O O . ASP A 1 84 ? -6.846 -7.839 -3.934 1.00 90.81 84 ASP A O 1
ATOM 587 N N . LYS A 1 85 ? -7.794 -7.995 -1.888 1.00 90.88 85 LYS A N 1
ATOM 588 C CA . LYS A 1 85 ? -6.574 -8.286 -1.136 1.00 90.88 85 LYS A CA 1
ATOM 589 C C . LYS A 1 85 ? -6.504 -9.758 -0.772 1.00 90.88 85 LYS A C 1
ATOM 591 O O . LYS A 1 85 ? -7.529 -10.384 -0.493 1.00 90.88 85 LYS A O 1
ATOM 596 N N . CYS A 1 86 ? -5.297 -10.304 -0.733 1.00 92.56 86 CYS A N 1
ATOM 597 C CA . CYS A 1 86 ? -5.070 -11.660 -0.275 1.00 92.56 86 CYS A CA 1
ATOM 598 C C . CYS A 1 86 ? -5.039 -11.690 1.251 1.00 92.56 86 CYS A C 1
ATOM 600 O O . CYS A 1 86 ? -4.089 -11.247 1.895 1.00 92.56 86 CYS A O 1
ATOM 602 N N . CYS A 1 87 ? -6.120 -12.193 1.838 1.00 90.75 87 CYS A N 1
ATOM 603 C CA . CYS A 1 87 ? -6.377 -12.082 3.264 1.00 90.75 87 CYS A CA 1
ATOM 604 C C . CYS A 1 87 ? -6.436 -13.449 3.929 1.00 90.75 87 CYS A C 1
ATOM 606 O O . CYS A 1 87 ? -7.016 -14.393 3.389 1.00 90.75 87 CYS A O 1
ATOM 608 N N . SER A 1 88 ? -5.885 -13.548 5.140 1.00 88.94 88 SER A N 1
ATOM 609 C CA . SER A 1 88 ? -5.992 -14.778 5.920 1.00 88.94 88 SER A CA 1
ATOM 610 C C . SER A 1 88 ? -7.429 -15.011 6.379 1.00 88.94 88 SER A C 1
ATOM 612 O O . SER A 1 88 ? -8.078 -14.114 6.915 1.00 88.94 88 SER A O 1
ATOM 614 N N . ASN A 1 89 ? -7.904 -16.242 6.210 1.00 83.12 89 ASN A N 1
ATOM 615 C CA . ASN A 1 89 ? -9.221 -16.685 6.673 1.00 83.12 89 ASN A CA 1
ATOM 616 C C . ASN A 1 89 ? -9.153 -17.513 7.977 1.00 83.12 89 ASN A C 1
ATOM 618 O O . ASN A 1 89 ? -10.121 -18.182 8.341 1.00 83.12 89 ASN A O 1
ATOM 622 N N . GLY A 1 90 ? -8.005 -17.485 8.666 1.00 78.44 90 GLY A N 1
ATOM 623 C CA . GLY A 1 90 ? -7.744 -18.206 9.916 1.00 78.44 90 GLY A CA 1
ATOM 624 C C . GLY A 1 90 ? -6.790 -19.397 9.777 1.00 78.44 90 GLY A C 1
ATOM 625 O O . GLY A 1 90 ? -6.063 -19.686 10.723 1.00 78.44 90 GLY A O 1
ATOM 626 N N . CYS A 1 91 ? -6.728 -20.053 8.614 1.00 84.88 91 CYS A N 1
ATOM 627 C CA . CYS A 1 91 ? -5.731 -21.105 8.342 1.00 84.88 91 CYS A CA 1
ATOM 628 C C . CYS A 1 91 ? -5.206 -21.145 6.898 1.00 84.88 91 CYS A C 1
ATOM 630 O O . CYS A 1 91 ? -4.134 -21.695 6.661 1.00 84.88 91 CYS A O 1
ATOM 632 N N . GLY A 1 92 ? -5.924 -20.557 5.942 1.00 88.31 92 GLY A N 1
ATOM 633 C CA . GLY A 1 92 ? -5.471 -20.333 4.572 1.00 88.31 92 GLY A CA 1
ATOM 634 C C . GLY A 1 92 ? -5.500 -18.849 4.199 1.00 88.31 92 GLY A C 1
ATOM 635 O O . GLY A 1 92 ? -5.480 -17.973 5.073 1.00 88.31 92 GLY A O 1
ATOM 636 N N . GLN A 1 93 ? -5.541 -18.570 2.896 1.00 91.56 93 GLN A N 1
ATOM 637 C CA . GLN A 1 93 ? -5.600 -17.215 2.342 1.00 91.56 93 GLN A CA 1
ATOM 638 C C . GLN A 1 93 ? -6.555 -17.148 1.155 1.00 91.56 93 GLN A C 1
ATOM 640 O O . GLN A 1 93 ? -6.493 -17.966 0.238 1.00 91.56 93 GLN A O 1
ATOM 645 N N . THR A 1 94 ? -7.425 -16.151 1.147 1.00 92.31 94 THR A N 1
ATOM 646 C CA . THR A 1 94 ? -8.422 -15.964 0.093 1.00 92.31 94 THR A CA 1
ATOM 647 C C . THR A 1 94 ? -8.488 -14.508 -0.319 1.00 92.31 94 THR A C 1
ATOM 649 O O . THR A 1 94 ? -8.323 -13.624 0.522 1.00 92.31 94 THR A O 1
ATOM 652 N N . CYS A 1 95 ? -8.789 -14.258 -1.592 1.00 92.94 95 CYS A N 1
ATOM 653 C CA . CYS A 1 95 ? -9.079 -12.911 -2.063 1.00 92.94 95 CYS A CA 1
ATOM 654 C C . CYS A 1 95 ? -10.339 -12.392 -1.369 1.00 92.94 95 CYS A C 1
ATOM 656 O O . CYS A 1 95 ? -11.372 -13.068 -1.354 1.00 92.94 95 CYS A O 1
ATOM 658 N N . GLN A 1 96 ? -10.232 -11.230 -0.737 1.00 90.50 96 GLN A N 1
ATOM 659 C CA . GLN A 1 96 ? -11.325 -10.567 -0.042 1.00 90.50 96 GLN A CA 1
ATOM 660 C C . GLN A 1 96 ? -11.387 -9.102 -0.469 1.00 90.50 96 GLN A C 1
ATOM 662 O O . GLN A 1 96 ? -10.333 -8.472 -0.618 1.00 90.50 96 GLN A O 1
ATOM 667 N N . PRO A 1 97 ? -12.598 -8.535 -0.601 1.00 88.31 97 PRO A N 1
ATOM 668 C CA . PRO A 1 97 ? -12.738 -7.114 -0.852 1.00 88.31 97 PRO A CA 1
ATOM 669 C C . PRO A 1 97 ? -12.118 -6.331 0.316 1.00 88.31 97 PRO A C 1
ATOM 671 O O . PRO A 1 97 ? -12.369 -6.661 1.485 1.00 88.31 97 PRO A O 1
ATOM 674 N N . PRO A 1 98 ? -11.298 -5.306 0.037 1.00 85.19 98 PRO A N 1
ATOM 675 C CA . PRO A 1 98 ? -10.644 -4.539 1.079 1.00 85.19 98 PRO A CA 1
ATOM 676 C C . PRO A 1 98 ? -11.672 -3.755 1.889 1.00 85.19 98 PRO A C 1
ATOM 678 O O . PRO A 1 98 ? -12.590 -3.135 1.349 1.00 85.19 98 PRO A O 1
ATOM 681 N N . VAL A 1 99 ? -11.476 -3.698 3.204 1.00 79.50 99 VAL A N 1
ATOM 682 C CA . VAL A 1 99 ? -12.199 -2.740 4.037 1.00 79.50 99 VAL A CA 1
ATOM 683 C C . VAL A 1 99 ? -11.463 -1.406 3.999 1.00 79.50 99 VAL A C 1
ATOM 685 O O . VAL A 1 99 ? -10.400 -1.224 4.598 1.00 79.50 99 VAL A O 1
ATOM 688 N N . THR A 1 100 ? -12.038 -0.442 3.288 1.00 66.06 100 THR A N 1
ATOM 689 C CA . THR A 1 100 ? -11.666 0.967 3.396 1.00 66.06 100 THR A CA 1
ATOM 690 C C . THR A 1 100 ? -12.439 1.544 4.572 1.00 66.06 100 THR A C 1
ATOM 692 O O . THR A 1 100 ? -13.572 1.999 4.461 1.00 66.06 100 THR A O 1
ATOM 695 N N . LYS A 1 101 ? -11.861 1.492 5.772 1.00 60.91 101 LYS A N 1
ATOM 696 C CA . LYS A 1 101 ? -12.492 2.137 6.930 1.00 60.91 101 LYS A CA 1
ATOM 697 C C . LYS A 1 101 ? -12.214 3.638 6.891 1.00 60.91 101 LYS A C 1
ATOM 699 O O . LYS A 1 101 ? -11.635 4.171 7.828 1.00 60.91 101 LYS A O 1
ATOM 704 N N . THR A 1 102 ? -12.574 4.314 5.803 1.00 65.00 102 THR A N 1
ATOM 705 C CA . THR A 1 102 ? -12.599 5.774 5.757 1.00 65.00 102 THR A CA 1
ATOM 706 C C . THR A 1 102 ? -13.775 6.237 6.597 1.00 65.00 102 THR A C 1
ATOM 708 O O . THR A 1 102 ? -14.930 5.876 6.370 1.00 65.00 102 THR A O 1
ATOM 711 N N . LYS A 1 103 ? -13.482 7.014 7.633 1.00 76.75 103 LYS A N 1
ATOM 712 C CA . LYS A 1 103 ? -14.527 7.600 8.462 1.00 76.75 103 LYS A CA 1
ATOM 713 C C . LYS A 1 103 ? -15.068 8.856 7.783 1.00 76.75 103 LYS A C 1
ATOM 715 O O . LYS A 1 103 ? -14.299 9.545 7.097 1.00 76.75 103 LYS A O 1
ATOM 720 N N . PRO A 1 104 ? -16.361 9.174 7.979 1.00 75.94 104 PRO A N 1
ATOM 721 C CA . PRO A 1 104 ? -16.970 10.376 7.423 1.00 75.94 104 PRO A CA 1
ATOM 722 C C . PRO A 1 104 ? -16.175 11.652 7.738 1.00 75.94 104 PRO A C 1
ATOM 724 O O . PRO A 1 104 ? -15.627 11.805 8.831 1.00 75.94 104 PRO A O 1
ATOM 727 N N . GLY A 1 105 ? -16.152 12.578 6.776 1.00 76.94 105 GLY A N 1
ATOM 728 C CA . GLY A 1 105 ? -15.405 13.837 6.840 1.00 76.94 105 GLY A CA 1
ATOM 729 C C . GLY A 1 105 ? -14.060 13.790 6.108 1.00 76.94 105 GLY A C 1
ATOM 730 O O . GLY A 1 105 ? -13.614 12.736 5.654 1.00 76.94 105 GLY A O 1
ATOM 731 N N . SER A 1 106 ? -13.401 14.945 6.012 1.00 83.94 106 SER A N 1
ATOM 732 C CA . SER A 1 106 ? -12.103 15.127 5.338 1.00 83.94 106 SER A CA 1
ATOM 733 C C . SER A 1 106 ? -11.020 15.530 6.337 1.00 83.94 106 SER A C 1
ATOM 735 O O . SER A 1 106 ? -11.333 15.993 7.433 1.00 83.94 106 SER A O 1
ATOM 737 N N . CYS A 1 107 ? -9.745 15.354 5.988 1.00 86.00 107 CYS A N 1
ATOM 738 C CA . CYS A 1 107 ? -8.660 15.891 6.811 1.00 86.00 107 CYS A CA 1
ATOM 739 C C . CYS A 1 107 ? -8.768 17.426 6.898 1.00 86.00 107 CYS A C 1
ATOM 741 O O . CYS A 1 107 ? -9.053 18.061 5.879 1.00 86.00 107 CYS A O 1
ATOM 743 N N . PRO A 1 108 ? -8.580 18.028 8.088 1.00 85.06 108 PRO A N 1
ATOM 744 C CA . PRO A 1 108 ? -8.659 19.476 8.259 1.00 85.06 108 PRO A CA 1
ATOM 745 C C . PRO A 1 108 ? -7.580 20.182 7.437 1.00 85.06 108 PRO A C 1
ATOM 747 O O . PRO A 1 108 ? -6.460 19.692 7.347 1.00 85.06 108 PRO A O 1
ATOM 750 N N . HIS A 1 109 ? -7.908 21.335 6.853 1.00 80.25 109 HIS A N 1
ATOM 751 C CA . HIS A 1 109 ? -6.940 22.186 6.164 1.00 80.25 109 HIS A CA 1
ATOM 752 C C . HIS A 1 109 ? -6.930 23.585 6.804 1.00 80.25 109 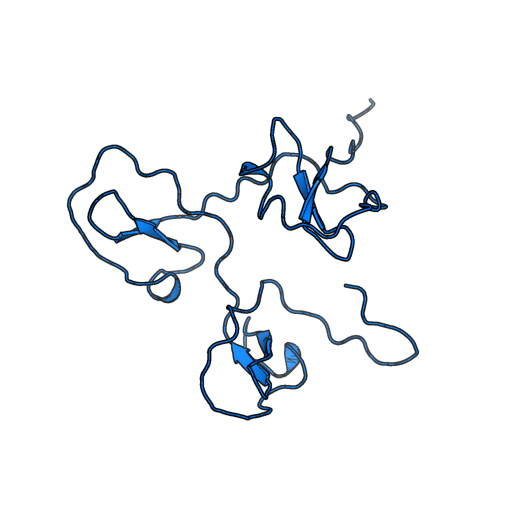HIS A C 1
ATOM 754 O O . HIS A 1 109 ? -7.995 24.202 6.874 1.00 80.25 109 HIS A O 1
ATOM 760 N N . PRO A 1 110 ? -5.773 24.097 7.266 1.00 75.50 110 PRO A N 1
ATOM 761 C CA . PRO A 1 110 ? -4.465 23.434 7.303 1.00 75.50 110 PRO A CA 1
ATOM 762 C C . PRO A 1 110 ? -4.427 22.276 8.318 1.00 75.50 110 PRO A C 1
ATOM 764 O O . PRO A 1 110 ? -5.110 22.308 9.343 1.00 75.50 110 PRO A O 1
ATOM 767 N N . ILE A 1 111 ? -3.635 21.238 8.032 1.00 75.25 111 ILE A N 1
ATOM 768 C CA . ILE A 1 111 ? -3.469 20.106 8.958 1.00 75.25 111 ILE A CA 1
ATOM 769 C C . ILE A 1 111 ? -2.670 20.602 10.173 1.00 75.25 111 ILE A C 1
ATOM 771 O O . ILE A 1 111 ? -1.657 21.277 9.979 1.00 75.25 111 ILE A O 1
ATOM 775 N N . PRO A 1 112 ? -3.085 20.291 11.418 1.00 75.31 112 PRO A N 1
ATOM 776 C CA . PRO A 1 112 ? -2.336 20.681 12.604 1.00 75.31 112 PRO A CA 1
ATOM 777 C C . PRO A 1 112 ? -0.870 20.246 12.509 1.00 75.31 112 PRO A C 1
ATOM 779 O O . PRO A 1 112 ? -0.578 19.076 12.257 1.00 75.31 112 PRO A O 1
ATOM 782 N N . HIS A 1 113 ? 0.056 21.181 12.728 1.00 71.81 113 HIS A N 1
ATOM 783 C CA . HIS A 1 113 ? 1.477 20.858 12.806 1.00 71.81 113 HIS A CA 1
ATOM 784 C C . HIS A 1 113 ? 1.740 19.985 14.035 1.00 71.81 113 HIS A C 1
ATOM 786 O O . HIS A 1 113 ? 1.555 20.420 15.175 1.00 71.81 113 HIS A O 1
ATOM 792 N N . PHE A 1 114 ? 2.200 18.755 13.817 1.00 72.69 114 PHE A N 1
ATOM 793 C CA . PHE A 1 114 ? 2.619 17.887 14.910 1.00 72.69 114 PHE A CA 1
ATOM 794 C C . PHE A 1 114 ? 4.064 18.187 15.302 1.00 72.69 114 PHE A C 1
ATOM 796 O O . PHE A 1 114 ? 4.948 18.265 14.454 1.00 72.69 114 PHE A O 1
ATOM 803 N N . LYS A 1 115 ? 4.316 18.304 16.612 1.00 72.75 115 LYS A N 1
ATOM 804 C CA . LYS A 1 115 ? 5.672 18.491 17.160 1.00 72.75 115 LYS A CA 1
ATOM 805 C C . LYS A 1 115 ? 6.585 17.286 16.915 1.00 72.75 115 LYS A C 1
ATOM 807 O O . LYS A 1 115 ? 7.797 17.407 17.044 1.00 72.75 115 LYS A O 1
ATOM 812 N N . THR A 1 116 ? 6.009 16.124 16.610 1.00 74.75 116 THR A N 1
ATOM 813 C CA . THR A 1 116 ? 6.733 14.870 16.403 1.00 74.75 116 THR A CA 1
ATOM 814 C C . THR A 1 116 ? 6.256 14.168 15.137 1.00 74.75 116 THR A C 1
ATOM 816 O O . THR A 1 116 ? 5.061 13.944 14.930 1.00 74.75 116 THR A O 1
ATOM 819 N N . CYS A 1 117 ? 7.210 13.776 14.296 1.00 80.06 117 CYS A N 1
ATOM 820 C CA . CYS A 1 117 ? 6.960 12.946 13.127 1.00 80.06 117 CYS A CA 1
ATOM 821 C C . CYS A 1 117 ? 6.773 11.501 13.592 1.00 80.06 117 CYS A C 1
ATOM 823 O O . CYS A 1 117 ? 7.725 10.821 13.970 1.00 80.06 117 CYS A O 1
ATOM 825 N N . LYS A 1 118 ? 5.520 11.045 13.636 1.00 79.12 118 LYS A N 1
ATOM 826 C CA . LYS A 1 118 ? 5.163 9.678 14.028 1.00 79.12 118 LYS A CA 1
ATOM 827 C C . LYS A 1 118 ? 4.151 9.113 13.043 1.00 79.12 118 LYS A C 1
ATOM 829 O O . LYS A 1 118 ? 3.249 9.823 12.607 1.00 79.12 118 LYS A O 1
ATOM 834 N N . LYS A 1 119 ? 4.276 7.822 12.739 1.00 82.94 119 LYS A N 1
ATOM 835 C CA . LYS A 1 119 ? 3.253 7.025 12.055 1.00 82.94 119 LYS A CA 1
ATOM 836 C C . LYS A 1 119 ? 2.338 6.391 13.109 1.00 82.94 119 LYS A C 1
ATOM 838 O O . LYS A 1 119 ? 2.554 5.260 13.526 1.00 82.94 119 LYS A O 1
ATOM 843 N N . ALA A 1 120 ? 1.394 7.168 13.636 1.00 84.69 120 ALA A N 1
ATOM 844 C CA . ALA A 1 120 ? 0.482 6.737 14.700 1.00 84.69 120 ALA A CA 1
ATOM 845 C C . ALA A 1 120 ? -0.734 5.950 14.179 1.00 84.69 120 ALA A C 1
ATOM 847 O O . ALA A 1 120 ? -1.411 5.292 14.961 1.00 84.69 120 ALA A O 1
ATOM 848 N N . CYS A 1 121 ? -1.002 6.025 12.879 1.00 81.25 121 CYS A N 1
ATOM 849 C CA . CYS A 1 121 ? -2.044 5.289 12.170 1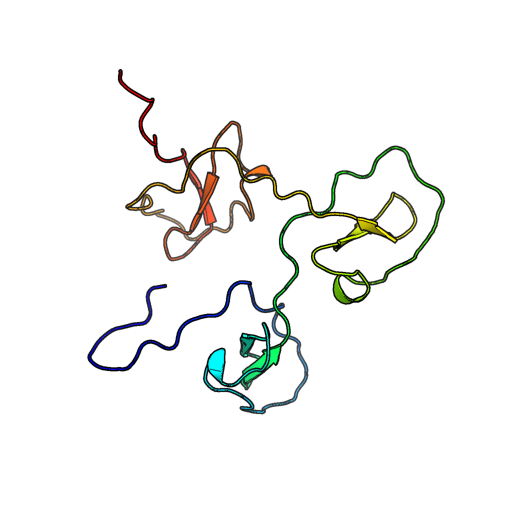.00 81.25 121 CYS A CA 1
ATOM 850 C C . CYS A 1 121 ? -1.596 5.064 10.716 1.00 81.25 121 CYS A C 1
ATOM 852 O O . CYS A 1 121 ? -0.686 5.751 10.238 1.00 81.25 121 CYS A O 1
ATOM 854 N N . SER A 1 122 ? -2.228 4.126 10.006 1.00 80.38 122 SER A N 1
ATOM 855 C CA . SER A 1 122 ? -2.152 4.061 8.534 1.00 80.38 122 SER A CA 1
ATOM 856 C C . SER A 1 122 ? -3.468 4.400 7.834 1.00 80.38 122 SER A C 1
ATOM 858 O O . SER A 1 122 ? -3.441 4.730 6.656 1.00 80.38 122 SER A O 1
ATOM 860 N N . ASP A 1 123 ? -4.597 4.360 8.544 1.00 80.81 123 ASP A N 1
ATOM 861 C CA . ASP A 1 123 ? -5.928 4.692 8.026 1.00 80.81 123 ASP A CA 1
ATOM 862 C C . ASP A 1 123 ? -6.891 5.046 9.178 1.00 80.81 123 ASP A C 1
ATOM 864 O O . ASP A 1 123 ? -6.561 4.863 10.358 1.00 80.81 123 ASP A O 1
ATOM 868 N N . ASP A 1 124 ? -8.085 5.564 8.858 1.00 82.06 124 ASP A N 1
ATOM 869 C CA . ASP A 1 124 ? -9.020 6.063 9.874 1.00 82.06 124 ASP A CA 1
ATOM 870 C C . ASP A 1 124 ? -9.525 4.958 10.826 1.00 82.06 124 ASP A C 1
ATOM 872 O O . ASP A 1 124 ? -9.968 5.293 11.929 1.00 82.06 124 ASP A O 1
ATOM 876 N N . SER A 1 125 ? -9.440 3.657 10.486 1.00 77.75 125 SER A N 1
ATOM 877 C CA . SER A 1 125 ? -9.865 2.564 11.387 1.00 77.75 125 SER A CA 1
ATOM 878 C C . SER A 1 125 ? -9.103 2.533 12.695 1.00 77.75 125 SER A C 1
ATOM 880 O O . SER A 1 125 ? -9.683 2.203 13.727 1.00 77.75 125 SER A O 1
ATOM 882 N N . GLN A 1 126 ? -7.814 2.859 12.637 1.00 82.94 126 GLN A N 1
ATOM 883 C CA . GLN A 1 126 ? -6.905 2.805 13.778 1.00 82.94 126 GLN A CA 1
ATOM 884 C C . GLN A 1 126 ? -7.093 4.000 14.700 1.00 82.94 126 GLN A C 1
ATOM 886 O O . GLN A 1 126 ? -6.643 4.002 15.843 1.00 82.94 126 GLN A O 1
ATOM 891 N N . CYS A 1 127 ? -7.773 5.028 14.207 1.00 83.62 127 CYS A N 1
ATOM 892 C CA . CYS A 1 127 ? -8.087 6.187 14.997 1.00 83.62 127 CYS A CA 1
ATOM 893 C C . CYS A 1 127 ? -9.300 5.908 15.896 1.00 83.62 127 CYS A C 1
ATOM 895 O O . CYS A 1 127 ? -10.229 5.207 15.499 1.00 83.62 127 CYS A O 1
ATOM 897 N N . PRO A 1 128 ? -9.354 6.437 17.124 1.00 86.06 128 PRO A N 1
ATOM 898 C CA . PRO A 1 128 ? -10.536 6.294 17.964 1.00 86.06 128 PRO A CA 1
ATOM 899 C C . PRO A 1 128 ? -11.701 7.142 17.426 1.00 86.06 128 PRO A C 1
ATOM 901 O O . PRO A 1 128 ? -11.499 8.159 16.760 1.00 86.06 128 PRO A O 1
ATOM 904 N N . LYS A 1 129 ? -12.942 6.750 17.742 1.00 85.50 129 LYS A N 1
ATOM 905 C CA . LYS A 1 129 ? -14.170 7.506 17.411 1.00 85.50 129 LYS A CA 1
ATOM 906 C C . LYS A 1 129 ? -14.254 7.865 15.917 1.00 85.50 129 LYS A C 1
ATOM 908 O O . LYS A 1 129 ? -14.019 7.008 15.077 1.00 85.50 129 LYS A O 1
ATOM 913 N N . ASN A 1 130 ? -14.576 9.112 15.583 1.00 81.62 130 ASN A N 1
ATOM 914 C CA . ASN A 1 130 ? -14.680 9.658 14.231 1.00 81.62 130 ASN A CA 1
ATOM 915 C C . ASN A 1 130 ? -13.381 10.321 13.730 1.00 81.62 130 ASN A C 1
ATOM 917 O O . ASN A 1 130 ? -13.426 11.050 12.745 1.00 81.62 130 ASN A O 1
ATOM 921 N N . LEU A 1 131 ? -12.243 10.122 14.408 1.00 87.62 131 LEU A N 1
ATOM 922 C CA . LEU A 1 131 ? -10.974 10.730 14.003 1.00 87.62 131 LEU A CA 1
ATOM 923 C C . LEU A 1 131 ? -10.452 10.117 12.700 1.00 87.62 131 LEU A C 1
ATOM 925 O O . LEU A 1 131 ? -10.586 8.912 12.480 1.00 87.62 131 LEU A O 1
ATOM 929 N N . LYS A 1 132 ? -9.808 10.949 11.885 1.00 87.62 132 LYS A N 1
ATOM 930 C CA . LYS A 1 132 ? -9.207 10.583 10.604 1.00 87.62 132 LYS A CA 1
ATOM 931 C C . LYS A 1 132 ? -7.693 10.507 10.703 1.00 87.62 132 LYS A C 1
ATOM 933 O O . LYS A 1 132 ? -7.085 11.304 11.414 1.00 87.62 132 LYS A O 1
ATOM 938 N N . CYS A 1 133 ? -7.089 9.573 9.982 1.00 88.56 133 CYS A N 1
ATOM 939 C CA . CYS A 1 133 ? -5.649 9.439 9.869 1.00 88.56 133 CYS A CA 1
ATOM 940 C C . CYS A 1 133 ? -5.131 10.389 8.785 1.00 88.56 133 CYS A C 1
ATOM 942 O O . CYS A 1 133 ? -5.315 10.147 7.594 1.00 88.56 133 CYS A O 1
ATOM 944 N N . CYS A 1 134 ? -4.503 11.490 9.196 1.00 87.88 134 CYS A N 1
ATOM 945 C CA . CYS A 1 134 ? -4.110 12.571 8.295 1.00 87.88 134 CYS A CA 1
ATOM 946 C C . CYS A 1 134 ? -2.597 12.791 8.297 1.00 87.88 134 CYS A C 1
ATOM 948 O O . CYS A 1 134 ? -1.939 12.678 9.335 1.00 87.88 134 CYS A O 1
ATOM 950 N N . TYR A 1 135 ? -2.052 13.125 7.124 1.00 85.44 135 TYR A N 1
ATOM 951 C CA . TYR A 1 135 ? -0.627 13.381 6.932 1.00 85.44 135 TYR A CA 1
ATOM 952 C C . TYR A 1 135 ? -0.280 14.850 7.187 1.00 85.44 135 TYR A C 1
ATOM 954 O O . TYR A 1 135 ? -0.716 15.717 6.440 1.00 85.44 135 TYR A O 1
ATOM 962 N N . SER A 1 136 ? 0.533 15.153 8.196 1.00 77.94 136 SER A N 1
ATOM 963 C CA . SER A 1 136 ? 0.891 16.539 8.558 1.00 77.94 136 SER A CA 1
ATOM 964 C C . SER A 1 136 ? 2.213 17.033 7.962 1.00 77.94 136 SER A C 1
ATOM 966 O O . SER A 1 136 ? 2.882 17.873 8.563 1.00 77.94 136 SER A O 1
ATOM 968 N N . GLY A 1 137 ? 2.661 16.453 6.850 1.00 72.75 137 GLY A N 1
ATOM 969 C CA . GLY A 1 137 ? 3.927 16.822 6.210 1.00 72.75 137 GLY A CA 1
ATOM 970 C C . GLY A 1 137 ? 5.140 15.973 6.606 1.00 72.75 137 GLY A C 1
ATOM 971 O O . GLY A 1 137 ? 6.097 15.946 5.844 1.00 72.75 137 GLY A O 1
ATOM 972 N N . CYS A 1 138 ? 5.107 15.238 7.725 1.00 79.00 138 CYS A N 1
ATOM 973 C CA . CYS A 1 138 ? 6.180 14.289 8.085 1.00 79.00 138 CYS A CA 1
ATOM 974 C C . CYS A 1 138 ? 5.712 13.007 8.799 1.00 79.00 138 CYS A C 1
ATOM 976 O O . CYS A 1 138 ? 6.517 12.140 9.135 1.00 79.00 138 CYS A O 1
ATOM 978 N N . GLY A 1 139 ? 4.416 12.875 9.079 1.00 84.38 139 GLY A N 1
ATOM 979 C CA . GLY A 1 139 ? 3.865 11.744 9.817 1.00 84.38 139 GLY A CA 1
ATOM 980 C C . GLY A 1 139 ? 2.353 11.647 9.666 1.00 84.38 139 GLY A C 1
ATOM 981 O O . GLY A 1 139 ? 1.711 12.573 9.174 1.00 84.38 139 GLY A O 1
ATOM 982 N N . LEU A 1 140 ? 1.803 10.513 10.095 1.00 87.12 140 LEU A N 1
ATOM 983 C CA . LEU A 1 140 ? 0.376 10.194 10.054 1.00 87.12 140 LEU A CA 1
ATOM 984 C C . LEU A 1 140 ? -0.165 10.161 11.479 1.00 87.12 140 LEU A C 1
ATOM 986 O O . LEU A 1 140 ? 0.290 9.348 12.287 1.00 87.12 140 LEU A O 1
ATOM 990 N N . GLN A 1 141 ? -1.131 11.020 11.796 1.00 90.19 141 GLN A N 1
ATOM 991 C CA . GLN A 1 141 ? -1.782 11.007 13.106 1.00 90.19 141 GLN A CA 1
ATOM 992 C C . GLN A 1 141 ? -3.292 11.166 12.999 1.00 90.19 141 GLN A C 1
ATOM 994 O O . GLN A 1 141 ? -3.830 11.720 12.042 1.00 90.19 141 GLN A O 1
ATOM 999 N N . CYS A 1 142 ? -3.962 10.668 14.032 1.00 89.56 142 CYS A N 1
ATOM 1000 C CA . CYS A 1 142 ? -5.401 10.737 14.177 1.00 89.56 142 CYS A CA 1
ATOM 1001 C C . CYS A 1 142 ? -5.836 12.139 14.600 1.00 89.56 142 CYS A C 1
ATOM 1003 O O . CYS A 1 142 ? -5.532 12.571 15.712 1.00 89.56 142 CYS A O 1
ATOM 1005 N N . VAL A 1 143 ? -6.584 12.825 13.742 1.00 88.69 143 VAL A N 1
ATOM 1006 C CA . VAL A 1 143 ? -7.108 14.174 13.989 1.00 88.69 143 VAL A CA 1
ATOM 1007 C C . VAL A 1 143 ? -8.614 14.241 13.787 1.00 88.69 143 VAL A C 1
ATOM 1009 O O . VAL A 1 143 ? -9.179 13.414 13.069 1.00 88.69 143 VAL A O 1
ATOM 1012 N N . PRO A 1 144 ? -9.295 15.215 14.414 1.00 89.50 144 PRO A N 1
ATOM 1013 C CA . PRO A 1 144 ? -10.701 15.454 14.137 1.00 89.50 144 PRO A CA 1
ATOM 1014 C C . PRO A 1 144 ? -10.921 15.741 12.645 1.00 89.50 144 PRO A C 1
ATOM 1016 O O . PRO A 1 144 ? -10.116 16.459 12.045 1.00 89.50 144 PRO A O 1
ATOM 1019 N N . PRO A 1 145 ? -11.984 15.191 12.034 1.00 87.25 145 PRO A N 1
ATOM 1020 C CA . PRO A 1 145 ? -12.345 15.532 10.667 1.00 87.25 145 PRO A CA 1
ATOM 1021 C C . PRO A 1 145 ? -12.712 17.017 10.577 1.00 87.25 145 PRO A C 1
ATOM 1023 O O . PRO A 1 145 ? -13.241 17.592 11.530 1.00 87.25 145 PRO A O 1
ATOM 1026 N N . ALA A 1 146 ? -12.492 17.629 9.415 1.00 84.50 146 ALA A N 1
ATOM 1027 C CA . ALA A 1 146 ? -13.067 18.930 9.111 1.00 84.50 146 ALA A CA 1
ATOM 1028 C C . ALA A 1 146 ? -14.596 18.851 9.233 1.00 84.50 146 ALA A C 1
ATOM 1030 O O . ALA A 1 146 ? -15.223 17.951 8.664 1.00 84.50 146 ALA A O 1
ATOM 1031 N N . HIS A 1 147 ? -15.203 19.800 9.945 1.00 63.66 147 HIS A N 1
ATOM 1032 C CA . HIS A 1 147 ? -16.646 20.003 9.901 1.00 63.66 147 HIS A CA 1
ATOM 1033 C C . HIS A 1 147 ? -17.013 20.567 8.523 1.00 63.66 147 HIS A C 1
ATOM 1035 O O . HIS A 1 147 ? -17.038 21.777 8.318 1.00 63.66 147 HIS A O 1
ATOM 1041 N N . GLY A 1 148 ? -17.261 19.690 7.550 1.00 48.72 148 GLY A N 1
ATOM 1042 C CA . GLY A 1 148 ? -18.000 20.072 6.352 1.00 48.72 148 GLY A CA 1
ATOM 1043 C C . GLY A 1 148 ? -19.417 20.437 6.780 1.00 48.72 148 GLY A C 1
ATOM 1044 O O . GLY A 1 148 ? -20.064 19.624 7.434 1.00 48.72 148 GLY A O 1
ATOM 1045 N N . ASN A 1 149 ? -19.835 21.669 6.482 1.00 41.75 149 ASN A N 1
ATOM 1046 C CA . ASN A 1 149 ? -21.162 22.236 6.726 1.00 41.75 149 ASN A CA 1
ATOM 1047 C C . ASN A 1 149 ? -22.264 21.183 6.915 1.00 41.75 149 ASN A C 1
ATOM 1049 O O . ASN A 1 149 ? -22.633 20.485 5.969 1.00 41.75 149 ASN A O 1
ATOM 1053 N N . SER A 1 150 ? -22.873 21.165 8.102 1.00 41.50 150 SER A N 1
ATOM 1054 C CA . SER A 1 150 ? -24.282 20.805 8.197 1.00 41.50 150 SER A CA 1
ATOM 1055 C C . SER A 1 150 ? -25.032 21.651 7.173 1.00 41.50 150 SER A C 1
ATOM 1057 O O . SER A 1 150 ? -24.874 22.875 7.151 1.00 41.50 150 SER A O 1
ATOM 1059 N N . GLN A 1 151 ? -25.819 20.997 6.320 1.00 44.44 151 GLN A N 1
ATOM 1060 C CA . GLN A 1 151 ? -26.851 21.657 5.531 1.00 44.44 151 GLN A CA 1
ATOM 1061 C C . GLN A 1 151 ? -27.591 22.638 6.444 1.00 44.44 151 GLN A C 1
ATOM 1063 O O . GLN A 1 151 ? -28.156 22.245 7.467 1.00 44.44 151 GLN A O 1
ATOM 1068 N N . LYS A 1 152 ? -27.517 23.924 6.113 1.00 42.56 152 LYS A N 1
ATOM 1069 C CA . LYS A 1 152 ? -28.302 24.961 6.762 1.00 42.56 152 LYS A CA 1
ATOM 1070 C C . LYS A 1 152 ? -29.346 25.405 5.744 1.00 42.56 152 LYS A C 1
ATOM 1072 O O . LYS A 1 152 ? -28.984 26.121 4.818 1.00 42.56 152 LYS A O 1
ATOM 1077 N N . GLY A 1 153 ? -30.596 24.998 5.975 1.00 34.00 153 GLY A N 1
ATOM 1078 C CA . GLY A 1 153 ? -31.787 25.484 5.266 1.00 34.00 153 GLY A CA 1
ATOM 1079 C C . GLY A 1 153 ? -32.120 24.703 4.013 1.00 34.00 153 GLY A C 1
ATOM 1080 O O . GLY A 1 153 ? -31.416 24.912 3.006 1.00 34.00 153 GLY A 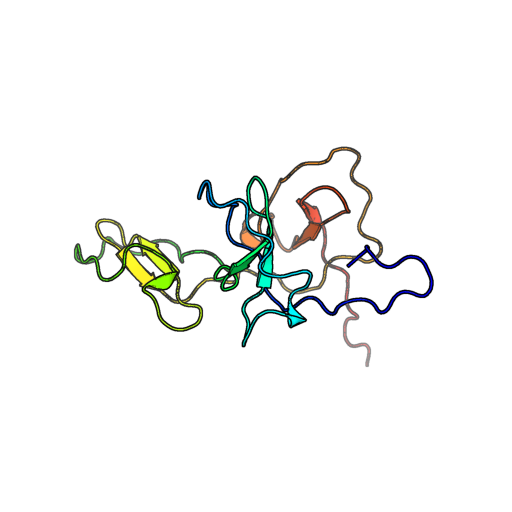O 1
#